Protein AF-A0A820B118-F1 (afdb_monomer)

Radius of gyration: 19.19 Å; Cα contacts (8 Å, |Δi|>4): 122; chains: 1; bounding box: 49×35×47 Å

Secondary structure (DSSP, 8-state):
---TT-EEEESSTHHHHB--TT-SS--HHHHHHHHHHHSHHHHHHT-EEEE---S-GGGB-TTTSSTTT--------PBPHHHHHHHHHHHT-S-GGG--S-B-HHHHHHHHHHH-

Foldseek 3Di:
DPAAPEEAEAEQCCLQFFDPVPDPDDRPSVVVLCCCCPHPNCVVRVYHYHYDHDDDPVGGDVSCVDPSNDPDDDDQDFDALVVLLVVCVVLVHPDSVVRDGTGHPVVSVVRSVVVD

Mean predicted aligned error: 7.37 Å

Sequence (116 aa):
MQHPNSILIIEDSETIILDRKDALNPNQAVSNLLNLSDGLLGDAMHQQIITTFNCEMKGIDPALLREGRLIVEHKFEKLSVDNVRQLYKELGIDGAENIQEPMLLAEIYAKKSVSE

Structure (mmCIF, N/CA/C/O backbone):
data_AF-A0A820B118-F1
#
_entry.id   AF-A0A820B118-F1
#
loop_
_atom_site.group_PDB
_atom_site.id
_atom_site.type_symbol
_atom_site.label_atom_id
_atom_site.label_alt_id
_atom_site.label_comp_id
_atom_site.label_asym_id
_atom_site.label_entity_id
_atom_site.label_seq_id
_atom_site.pdbx_PDB_ins_code
_atom_site.Cartn_x
_atom_site.Cartn_y
_atom_site.Cartn_z
_atom_site.occupancy
_atom_site.B_iso_or_equiv
_atom_site.auth_seq_id
_atom_site.auth_comp_id
_atom_site.auth_asym_id
_atom_site.auth_atom_id
_atom_site.pdbx_PDB_model_num
ATOM 1 N N . MET A 1 1 ? 10.414 -22.816 -16.611 1.00 52.62 1 MET A N 1
ATOM 2 C CA . MET A 1 1 ? 9.885 -21.714 -15.778 1.00 52.62 1 MET A CA 1
ATOM 3 C C . MET A 1 1 ? 8.619 -22.219 -15.102 1.00 52.62 1 MET A C 1
ATOM 5 O O . MET A 1 1 ? 7.826 -22.840 -15.795 1.00 52.62 1 MET A O 1
ATOM 9 N N . GLN A 1 2 ? 8.483 -22.088 -13.777 1.00 66.38 2 GLN A N 1
ATOM 10 C CA . GLN A 1 2 ? 7.500 -22.865 -12.994 1.00 66.38 2 GLN A CA 1
ATOM 11 C C . GLN A 1 2 ? 6.183 -22.128 -12.679 1.00 66.38 2 GLN A C 1
ATOM 13 O O . GLN A 1 2 ? 5.198 -22.800 -12.390 1.00 66.38 2 GLN A O 1
ATOM 18 N N . HIS A 1 3 ? 6.124 -20.791 -12.784 1.00 74.56 3 HIS A N 1
ATOM 19 C CA . HIS A 1 3 ? 4.957 -20.005 -12.339 1.00 74.56 3 HIS A CA 1
ATOM 20 C C . HIS A 1 3 ? 4.634 -18.807 -13.261 1.00 74.56 3 HIS A C 1
ATOM 22 O O . HIS A 1 3 ? 4.871 -17.664 -12.877 1.00 74.56 3 HIS A O 1
ATOM 28 N N . PRO A 1 4 ? 4.136 -19.033 -14.490 1.00 79.25 4 PRO A N 1
ATOM 29 C CA . PRO A 1 4 ? 3.603 -17.949 -15.318 1.00 79.25 4 PRO A CA 1
ATOM 30 C C . PRO A 1 4 ? 2.284 -17.404 -14.738 1.00 79.25 4 PRO A C 1
ATOM 32 O O . PRO A 1 4 ? 1.555 -18.140 -14.071 1.00 79.25 4 PRO A O 1
ATOM 35 N N . ASN A 1 5 ? 1.952 -16.144 -15.032 1.00 82.69 5 ASN A N 1
ATOM 36 C CA . ASN A 1 5 ? 0.740 -15.439 -14.579 1.00 82.69 5 ASN A CA 1
ATOM 37 C C . ASN A 1 5 ? 0.597 -15.292 -13.054 1.00 82.69 5 ASN A C 1
ATOM 39 O O . ASN A 1 5 ? -0.520 -15.177 -12.546 1.00 82.69 5 ASN A O 1
ATOM 43 N N . SER A 1 6 ? 1.695 -15.344 -12.301 1.00 85.50 6 SER A N 1
ATOM 44 C CA . SER A 1 6 ? 1.619 -15.128 -10.856 1.00 85.50 6 SER A CA 1
ATOM 45 C C . SER A 1 6 ? 1.624 -13.632 -10.511 1.00 85.50 6 SER A C 1
ATOM 47 O O . SER A 1 6 ? 1.916 -12.779 -11.355 1.00 85.50 6 SER A O 1
ATOM 49 N N . ILE A 1 7 ? 1.276 -13.316 -9.262 1.00 88.44 7 ILE A N 1
ATOM 50 C CA . ILE A 1 7 ? 1.408 -11.971 -8.694 1.00 88.44 7 ILE A CA 1
ATOM 51 C C . ILE A 1 7 ? 2.598 -11.996 -7.739 1.00 88.44 7 ILE A C 1
ATOM 53 O O . ILE A 1 7 ? 2.658 -12.835 -6.842 1.00 88.44 7 ILE A O 1
ATOM 57 N N . LEU A 1 8 ? 3.552 -11.091 -7.945 1.00 87.69 8 LEU A N 1
ATOM 58 C CA . LEU A 1 8 ? 4.689 -10.883 -7.058 1.00 87.69 8 LEU A CA 1
ATOM 59 C C . LEU A 1 8 ? 4.373 -9.697 -6.153 1.00 87.69 8 LEU A C 1
ATOM 61 O O . LEU A 1 8 ? 4.189 -8.587 -6.645 1.00 87.69 8 LEU A O 1
ATOM 65 N N . ILE A 1 9 ? 4.325 -9.937 -4.846 1.00 91.88 9 ILE A N 1
ATOM 66 C CA . ILE A 1 9 ? 4.133 -8.888 -3.844 1.00 91.88 9 ILE A CA 1
ATOM 67 C C . ILE A 1 9 ? 5.485 -8.604 -3.191 1.00 91.88 9 ILE A C 1
ATOM 69 O O .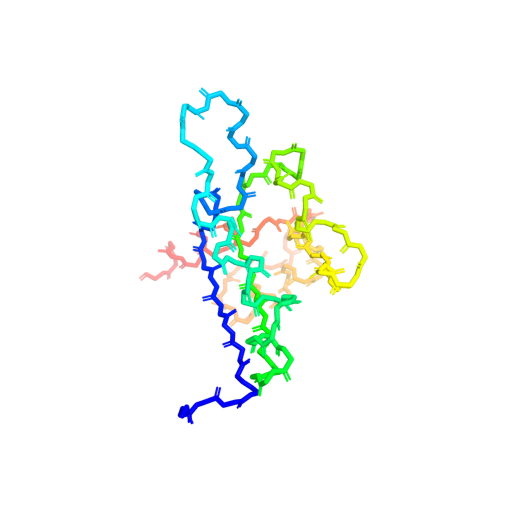 ILE A 1 9 ? 6.130 -9.522 -2.684 1.00 91.88 9 ILE A O 1
ATOM 73 N N . ILE A 1 10 ? 5.915 -7.345 -3.231 1.00 91.06 10 ILE A N 1
ATOM 74 C CA . ILE A 1 10 ? 7.133 -6.859 -2.580 1.00 91.06 10 ILE A CA 1
ATOM 75 C C . ILE A 1 10 ? 6.714 -5.856 -1.508 1.00 91.06 10 ILE A C 1
ATOM 77 O O . ILE A 1 10 ? 6.187 -4.789 -1.818 1.00 91.06 10 ILE A O 1
ATOM 81 N N . GLU A 1 11 ? 6.934 -6.204 -0.247 1.00 92.19 11 GLU A N 1
ATOM 82 C CA . GLU A 1 11 ? 6.627 -5.326 0.882 1.00 92.19 11 GLU A CA 1
ATOM 83 C C . GLU A 1 11 ? 7.843 -4.487 1.286 1.00 92.19 11 GLU A C 1
ATOM 85 O O . GLU A 1 11 ? 8.975 -4.926 1.078 1.00 92.19 11 GLU A O 1
ATOM 90 N N . ASP A 1 12 ? 7.604 -3.298 1.856 1.00 89.44 12 ASP A N 1
ATOM 91 C CA . ASP A 1 12 ? 8.658 -2.385 2.355 1.00 89.44 12 ASP A CA 1
ATOM 92 C C . ASP A 1 12 ? 9.756 -2.144 1.293 1.00 89.44 12 ASP A C 1
ATOM 94 O O . ASP A 1 12 ? 10.965 -2.326 1.480 1.00 89.44 12 ASP A O 1
ATOM 98 N N . SER A 1 13 ? 9.287 -1.834 0.082 1.00 89.06 13 SER A N 1
ATOM 99 C CA . SER A 1 13 ? 10.082 -1.813 -1.146 1.00 89.06 13 SER A CA 1
ATOM 100 C C . SER A 1 13 ? 10.874 -0.521 -1.367 1.00 89.06 13 SER A C 1
ATOM 102 O O . SER A 1 13 ? 11.514 -0.365 -2.407 1.00 89.06 13 SER A O 1
ATOM 104 N N . GLU A 1 14 ? 10.893 0.396 -0.400 1.00 88.12 14 GLU A N 1
ATOM 105 C CA . GLU A 1 14 ? 11.560 1.700 -0.442 1.00 88.12 14 GLU A CA 1
ATOM 106 C C . GLU A 1 14 ? 13.000 1.564 -0.942 1.00 88.12 14 GLU A C 1
ATOM 108 O O . GLU A 1 14 ? 13.456 2.279 -1.833 1.00 88.12 14 GLU A O 1
ATOM 113 N N . THR A 1 15 ? 13.732 0.584 -0.415 1.00 82.81 15 THR A N 1
ATOM 114 C CA . THR A 1 15 ? 15.137 0.374 -0.781 1.00 82.81 15 THR A CA 1
ATOM 115 C C . THR A 1 15 ? 15.339 -0.030 -2.245 1.00 82.81 15 THR A C 1
ATOM 117 O O . THR A 1 15 ? 16.444 0.176 -2.760 1.00 82.81 15 THR A O 1
ATOM 120 N N . ILE A 1 16 ? 14.293 -0.566 -2.886 1.00 84.12 16 ILE A N 1
ATOM 121 C CA . ILE A 1 16 ? 14.253 -1.106 -4.249 1.00 84.12 16 ILE A CA 1
ATOM 122 C C . ILE A 1 16 ? 13.728 -0.074 -5.246 1.00 84.12 16 ILE A C 1
ATOM 124 O O . ILE A 1 16 ? 14.235 -0.053 -6.360 1.00 84.12 16 ILE A O 1
ATOM 128 N N . ILE A 1 17 ? 12.742 0.751 -4.876 1.00 86.38 17 ILE A N 1
ATOM 129 C CA . ILE A 1 17 ? 12.032 1.649 -5.809 1.00 86.38 17 ILE A CA 1
ATOM 130 C C . ILE A 1 17 ? 12.538 3.098 -5.800 1.00 86.38 17 ILE A C 1
ATOM 132 O O . ILE A 1 17 ? 12.229 3.853 -6.721 1.00 86.38 17 ILE A O 1
ATOM 136 N N . LEU A 1 18 ? 13.275 3.511 -4.763 1.00 85.31 18 LEU A N 1
ATOM 137 C CA . LEU A 1 18 ? 13.723 4.898 -4.607 1.00 85.31 18 LEU A CA 1
ATOM 138 C C . LEU A 1 18 ? 14.820 5.286 -5.613 1.00 85.31 18 LEU A C 1
ATOM 140 O O . LEU A 1 18 ? 15.766 4.534 -5.847 1.00 85.31 18 LEU A O 1
ATOM 144 N N . ASP A 1 19 ? 14.741 6.512 -6.125 1.00 78.44 19 ASP A N 1
ATOM 145 C CA . ASP A 1 19 ? 15.732 7.162 -6.982 1.00 78.44 19 ASP A CA 1
ATOM 146 C C . ASP A 1 19 ? 16.958 7.593 -6.154 1.00 78.44 19 ASP A C 1
ATOM 148 O O . ASP A 1 19 ? 16.950 8.610 -5.455 1.00 78.44 19 ASP A O 1
ATOM 152 N N . ARG A 1 20 ? 18.037 6.804 -6.194 1.00 67.44 20 ARG A N 1
ATOM 153 C CA . ARG A 1 20 ? 19.297 7.125 -5.504 1.00 67.44 20 ARG A CA 1
ATOM 154 C C . ARG A 1 20 ? 20.231 7.893 -6.438 1.00 67.44 20 ARG A C 1
ATOM 156 O O . ARG A 1 20 ? 21.218 7.342 -6.917 1.00 67.44 20 ARG A O 1
ATOM 163 N N . LYS A 1 21 ? 19.939 9.177 -6.663 1.00 61.09 21 LYS A N 1
ATOM 164 C CA . LYS A 1 21 ? 20.729 10.058 -7.553 1.00 61.09 21 LYS A CA 1
ATOM 165 C C . LYS A 1 21 ? 22.200 10.238 -7.150 1.00 61.09 21 LYS A C 1
ATOM 167 O O . LYS A 1 21 ? 23.014 10.549 -8.012 1.00 61.09 21 LYS A O 1
ATOM 172 N N . ASP A 1 22 ? 22.543 9.999 -5.882 1.00 54.12 22 ASP A N 1
ATOM 173 C CA . ASP A 1 22 ? 23.873 10.286 -5.318 1.00 54.12 22 ASP A CA 1
ATOM 174 C C . ASP A 1 22 ? 24.719 9.039 -4.994 1.00 54.12 22 ASP A C 1
ATOM 176 O O . ASP A 1 22 ? 25.826 9.151 -4.461 1.00 54.12 22 ASP A O 1
ATOM 180 N N . ALA A 1 23 ? 24.240 7.829 -5.302 1.00 56.09 23 ALA A N 1
ATOM 181 C CA . ALA A 1 23 ? 25.037 6.623 -5.105 1.00 56.09 23 ALA A CA 1
ATOM 182 C C . ALA A 1 23 ? 25.913 6.362 -6.339 1.00 56.09 23 ALA A C 1
ATOM 184 O O . ALA A 1 23 ? 25.411 6.178 -7.442 1.00 56.09 23 ALA A O 1
ATOM 185 N N . LEU A 1 24 ? 27.230 6.243 -6.141 1.00 51.91 24 LEU A N 1
ATOM 186 C CA . LEU A 1 24 ? 28.222 5.812 -7.148 1.00 51.91 24 LEU A CA 1
ATOM 187 C C . LEU A 1 24 ? 27.912 4.446 -7.813 1.00 51.91 24 LEU A C 1
ATOM 189 O O . LEU A 1 24 ? 28.642 4.028 -8.707 1.00 51.91 24 LEU A O 1
ATOM 193 N N . ASN A 1 25 ? 26.844 3.758 -7.391 1.00 52.59 25 ASN A N 1
ATOM 194 C CA . ASN A 1 25 ? 26.308 2.555 -8.011 1.00 52.59 25 ASN A CA 1
ATOM 195 C C . ASN A 1 25 ? 24.864 2.804 -8.482 1.00 52.59 25 ASN A C 1
ATOM 197 O O . ASN A 1 25 ? 24.010 3.090 -7.639 1.00 52.59 25 ASN A O 1
ATOM 201 N N . PRO A 1 26 ? 24.555 2.638 -9.783 1.00 55.16 26 PRO A N 1
ATOM 202 C CA . PRO A 1 26 ? 23.172 2.620 -10.245 1.00 55.16 26 PRO A CA 1
ATOM 203 C C . PRO A 1 26 ? 22.396 1.510 -9.521 1.00 55.16 26 PRO A C 1
ATOM 205 O O . PRO A 1 26 ? 22.915 0.412 -9.307 1.00 55.16 26 PRO A O 1
ATOM 208 N N . ASN A 1 27 ? 21.155 1.803 -9.124 1.00 65.25 27 ASN A N 1
ATOM 209 C CA . ASN A 1 27 ? 20.301 0.885 -8.371 1.00 65.25 27 ASN A CA 1
ATOM 210 C C . ASN A 1 27 ? 20.024 -0.397 -9.172 1.00 65.25 27 ASN A C 1
ATOM 212 O O . ASN A 1 27 ? 19.096 -0.480 -9.982 1.00 65.25 27 ASN A O 1
ATOM 216 N N . GLN A 1 28 ? 20.816 -1.433 -8.904 1.00 75.19 28 GLN A N 1
ATOM 217 C CA . GLN A 1 28 ? 20.648 -2.755 -9.501 1.00 75.19 28 GLN A CA 1
ATOM 218 C C . GLN A 1 28 ? 19.270 -3.353 -9.171 1.00 75.19 28 GLN A C 1
ATOM 220 O O . GLN A 1 28 ? 18.694 -4.060 -9.991 1.00 75.19 28 GLN A O 1
ATOM 225 N N . ALA A 1 29 ? 18.704 -2.996 -8.014 1.00 80.19 29 ALA A N 1
ATOM 226 C CA . ALA A 1 29 ? 17.363 -3.391 -7.593 1.00 80.19 29 ALA A CA 1
ATOM 227 C C . ALA A 1 29 ? 16.260 -2.824 -8.512 1.00 80.19 29 ALA A C 1
ATOM 229 O O . ALA A 1 29 ? 15.468 -3.605 -9.039 1.00 80.19 29 ALA A O 1
ATOM 230 N N . VAL A 1 30 ? 16.267 -1.510 -8.791 1.00 82.88 30 VAL A N 1
ATOM 231 C CA . VAL A 1 30 ? 15.342 -0.885 -9.761 1.00 82.88 30 VAL A CA 1
ATOM 232 C C . VAL A 1 30 ? 15.515 -1.524 -11.137 1.00 82.88 30 VAL A C 1
ATOM 234 O O . VAL A 1 30 ? 14.538 -1.900 -11.773 1.00 82.88 30 VAL A O 1
ATOM 237 N N . SER A 1 31 ? 16.757 -1.706 -11.594 1.00 81.94 31 SER A N 1
ATOM 238 C CA . SER A 1 31 ? 17.030 -2.287 -12.919 1.00 81.94 31 SER A CA 1
ATOM 239 C C . SER A 1 31 ? 16.482 -3.712 -13.052 1.00 81.94 31 S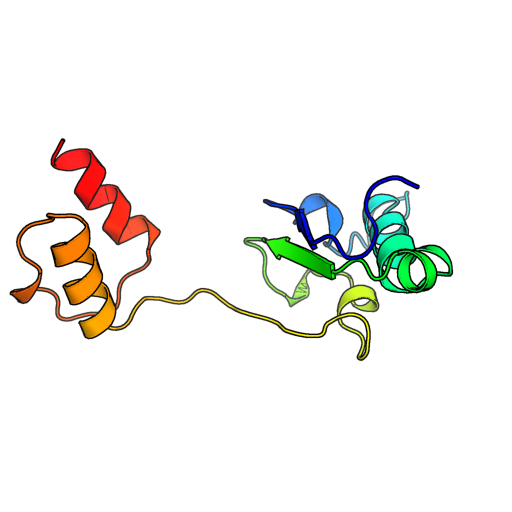ER A C 1
ATOM 241 O O . SER A 1 31 ? 15.905 -4.060 -14.080 1.00 81.94 31 SER A O 1
ATOM 243 N N . ASN A 1 32 ? 16.615 -4.530 -12.006 1.00 81.44 32 ASN A N 1
ATOM 244 C CA . ASN A 1 32 ? 16.035 -5.871 -11.965 1.00 81.44 32 ASN A CA 1
ATOM 245 C C . ASN A 1 32 ? 14.503 -5.828 -12.002 1.00 81.44 32 ASN A C 1
ATOM 247 O O . ASN A 1 32 ? 13.899 -6.626 -12.716 1.00 81.44 32 ASN A O 1
ATOM 251 N N . LEU A 1 33 ? 13.891 -4.883 -11.284 1.00 84.62 33 LEU A N 1
ATOM 252 C CA . LEU A 1 33 ? 12.443 -4.689 -11.282 1.00 84.62 33 LEU A CA 1
ATOM 253 C C . LEU A 1 33 ? 11.929 -4.279 -12.670 1.00 84.62 33 LEU A C 1
ATOM 255 O O . LEU A 1 33 ? 10.978 -4.870 -13.172 1.00 84.62 33 LEU A O 1
ATOM 259 N N . LEU A 1 34 ? 12.620 -3.347 -13.331 1.00 82.31 34 LEU A N 1
ATOM 260 C CA . LEU A 1 34 ? 12.312 -2.913 -14.696 1.00 82.31 34 LEU A CA 1
ATOM 261 C C . LEU A 1 34 ? 12.448 -4.046 -15.720 1.00 82.31 34 LEU A C 1
ATOM 263 O O . LEU A 1 34 ? 11.627 -4.171 -16.624 1.00 82.31 34 LEU A O 1
ATOM 267 N N . ASN A 1 35 ? 13.473 -4.888 -15.586 1.00 75.62 35 ASN A N 1
ATOM 268 C CA . ASN A 1 35 ? 13.664 -6.035 -16.475 1.00 75.62 35 ASN A CA 1
ATOM 269 C C . ASN A 1 35 ? 12.590 -7.113 -16.279 1.00 75.62 35 ASN A C 1
ATOM 271 O O . ASN A 1 35 ? 12.289 -7.855 -17.216 1.00 75.62 35 ASN A O 1
ATOM 275 N N . LEU A 1 36 ? 12.029 -7.202 -15.071 1.00 77.25 36 LEU A N 1
ATOM 276 C CA . LEU A 1 36 ? 10.941 -8.116 -14.750 1.00 77.25 36 LEU A CA 1
ATOM 277 C C . LEU A 1 36 ? 9.580 -7.591 -15.232 1.00 77.25 36 LEU A C 1
ATOM 279 O O . LEU A 1 36 ? 8.738 -8.408 -15.588 1.00 77.25 36 LEU A O 1
ATOM 283 N N . SER A 1 37 ? 9.375 -6.268 -15.261 1.00 73.25 37 SER A N 1
ATOM 284 C CA . SER A 1 37 ? 8.102 -5.657 -15.673 1.00 73.25 37 SER A CA 1
ATOM 285 C C . SER A 1 37 ? 7.966 -5.477 -17.190 1.00 73.25 37 SER A C 1
ATOM 287 O O . SER A 1 37 ? 6.897 -5.736 -17.726 1.00 73.25 37 SER A O 1
ATOM 289 N N . ASP A 1 38 ? 9.040 -5.074 -17.882 1.00 69.88 38 ASP A N 1
ATOM 290 C CA . ASP A 1 38 ? 8.967 -4.538 -19.260 1.00 69.88 38 ASP A CA 1
ATOM 291 C C . ASP A 1 38 ? 9.831 -5.277 -20.285 1.00 69.88 38 ASP A C 1
ATOM 293 O O . ASP A 1 38 ? 9.886 -4.909 -21.459 1.00 69.88 38 ASP A O 1
ATOM 297 N N . GLY A 1 39 ? 10.609 -6.257 -19.833 1.00 67.38 39 GLY A N 1
ATOM 298 C CA . GLY A 1 39 ? 11.533 -6.986 -20.691 1.00 67.38 39 GLY A CA 1
ATOM 299 C C . GLY A 1 39 ? 10.902 -8.206 -21.358 1.00 67.38 39 GLY A C 1
ATOM 300 O O . GLY A 1 39 ? 9.793 -8.621 -21.035 1.00 67.38 39 GLY A O 1
ATOM 301 N N . LEU A 1 40 ? 11.706 -8.891 -22.179 1.00 64.56 40 LEU A N 1
ATOM 302 C CA . LEU A 1 40 ? 11.406 -10.230 -22.719 1.00 64.56 40 LEU A CA 1
ATOM 303 C C . LEU A 1 40 ? 10.930 -11.224 -21.638 1.00 64.56 40 LEU A C 1
ATOM 305 O O . LEU A 1 40 ? 10.201 -12.164 -21.938 1.00 64.56 40 LEU A O 1
ATOM 309 N N . LEU A 1 41 ? 11.361 -11.028 -20.385 1.00 62.78 41 LEU A N 1
ATOM 310 C CA . LEU A 1 41 ? 10.929 -11.808 -19.224 1.00 62.78 41 LEU A CA 1
ATOM 311 C C . LEU A 1 41 ? 9.513 -11.449 -18.756 1.00 62.78 41 LEU A C 1
ATOM 313 O O . LEU A 1 41 ? 8.754 -12.365 -18.452 1.00 62.78 41 LEU A O 1
ATOM 317 N N . GLY A 1 42 ? 9.157 -10.162 -18.719 1.00 67.31 42 GLY A N 1
ATOM 318 C CA . GLY A 1 42 ? 7.804 -9.701 -18.394 1.00 67.31 42 GLY A CA 1
ATOM 319 C C . GLY A 1 42 ? 6.787 -10.209 -19.415 1.00 67.31 42 GLY A C 1
ATOM 320 O O . GLY A 1 42 ? 5.802 -10.843 -19.035 1.00 67.31 42 GLY A O 1
ATOM 321 N N . ASP A 1 43 ? 7.114 -10.078 -20.705 1.00 68.31 43 ASP A N 1
ATOM 322 C CA . ASP A 1 43 ? 6.295 -10.577 -21.820 1.00 68.31 43 ASP A CA 1
ATOM 323 C C . ASP A 1 43 ? 6.142 -12.107 -21.808 1.00 68.31 43 ASP A C 1
ATOM 325 O O . ASP A 1 43 ? 5.077 -12.644 -22.107 1.00 68.31 43 ASP A O 1
ATOM 329 N N . ALA A 1 44 ? 7.195 -12.845 -21.440 1.00 62.91 44 ALA A N 1
ATOM 330 C CA . ALA A 1 44 ? 7.136 -14.304 -21.372 1.00 62.91 44 ALA A CA 1
ATOM 331 C C . ALA A 1 44 ? 6.367 -14.817 -20.142 1.00 62.91 44 ALA A C 1
ATOM 333 O O . ALA A 1 44 ? 5.735 -15.874 -20.204 1.00 62.91 44 ALA A O 1
ATOM 334 N N . MET A 1 45 ? 6.430 -14.098 -19.017 1.00 68.44 45 MET A N 1
ATOM 335 C CA . MET A 1 45 ? 5.898 -14.554 -17.729 1.00 68.44 45 MET A CA 1
ATOM 336 C C . MET A 1 45 ? 4.503 -14.019 -17.408 1.00 68.44 45 MET A C 1
ATOM 338 O O . MET A 1 45 ? 3.834 -14.623 -16.568 1.00 68.44 45 MET A O 1
ATOM 342 N N . HIS A 1 46 ? 4.060 -12.930 -18.050 1.00 73.00 46 HIS A N 1
ATOM 343 C CA . HIS A 1 46 ? 2.808 -12.226 -17.731 1.00 73.00 46 HIS A CA 1
ATOM 344 C C . HIS A 1 46 ? 2.678 -11.933 -16.222 1.00 73.00 46 HIS A C 1
ATOM 346 O O . HIS A 1 46 ? 1.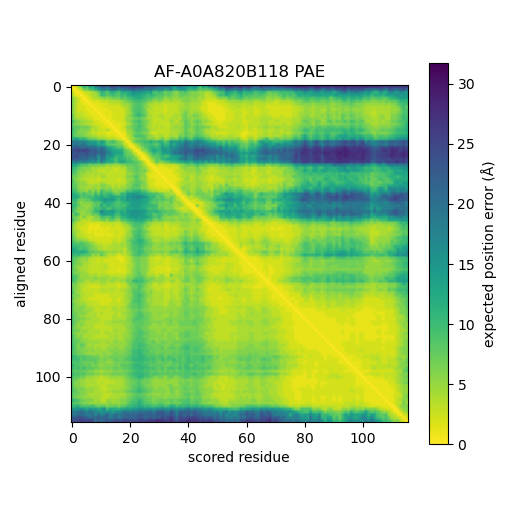614 -12.083 -15.617 1.00 73.00 46 HIS A O 1
ATOM 352 N N . GLN A 1 47 ? 3.801 -11.600 -15.587 1.00 77.31 47 GLN A N 1
ATOM 353 C CA . GLN A 1 47 ? 3.891 -11.433 -14.142 1.00 77.31 47 GLN A CA 1
ATOM 354 C C . GLN A 1 47 ? 3.343 -10.063 -13.739 1.00 77.31 47 GLN A C 1
ATOM 356 O O . GLN A 1 47 ? 3.794 -9.042 -14.250 1.00 77.31 47 GLN A O 1
ATOM 361 N N . GLN A 1 48 ? 2.422 -10.027 -12.776 1.00 85.06 48 GLN A N 1
ATOM 362 C CA . GLN A 1 48 ? 1.979 -8.772 -12.161 1.00 85.06 48 GLN A CA 1
ATOM 363 C C . GLN A 1 48 ? 2.804 -8.502 -10.906 1.00 85.06 48 GLN A C 1
ATOM 365 O O . GLN A 1 48 ? 3.104 -9.428 -10.150 1.00 85.06 48 GLN A O 1
ATOM 370 N N . ILE A 1 49 ? 3.170 -7.244 -10.676 1.00 88.81 49 ILE A N 1
ATOM 371 C CA . ILE A 1 49 ? 3.974 -6.841 -9.521 1.00 88.81 49 ILE A CA 1
ATOM 372 C C . ILE A 1 49 ? 3.180 -5.827 -8.704 1.00 88.81 49 ILE A C 1
ATOM 374 O O . ILE A 1 49 ? 2.711 -4.825 -9.237 1.00 88.81 49 ILE A O 1
ATOM 378 N N . ILE A 1 50 ? 3.043 -6.092 -7.408 1.00 92.69 50 ILE A N 1
ATOM 379 C CA . ILE A 1 50 ? 2.472 -5.175 -6.424 1.00 92.69 50 ILE A CA 1
ATOM 380 C C . ILE A 1 50 ? 3.577 -4.839 -5.435 1.00 92.69 50 ILE A C 1
ATOM 382 O O . ILE A 1 50 ? 4.236 -5.732 -4.907 1.00 92.69 50 ILE A O 1
ATOM 386 N N . THR A 1 51 ? 3.779 -3.552 -5.188 1.00 91.81 51 THR A N 1
ATOM 387 C CA . THR A 1 51 ? 4.837 -3.071 -4.305 1.00 91.81 51 THR A CA 1
ATOM 388 C C . THR A 1 51 ? 4.238 -2.144 -3.258 1.00 91.81 51 THR A C 1
ATOM 390 O O . THR A 1 51 ? 3.413 -1.294 -3.595 1.00 91.81 51 THR A O 1
ATOM 393 N N . THR A 1 52 ? 4.610 -2.319 -1.991 1.00 93.25 52 THR A N 1
ATOM 394 C CA . THR A 1 52 ? 4.203 -1.419 -0.902 1.00 93.25 52 THR A CA 1
ATOM 395 C C . THR A 1 52 ? 5.395 -0.598 -0.432 1.00 93.25 52 THR A C 1
ATOM 397 O O . THR A 1 52 ? 6.540 -1.047 -0.511 1.00 93.25 52 THR A O 1
ATOM 400 N N . PHE A 1 53 ? 5.138 0.634 -0.007 1.00 91.56 53 PHE A N 1
ATOM 401 C CA . PHE A 1 53 ? 6.154 1.557 0.487 1.00 91.56 53 PHE A CA 1
ATOM 402 C C . PHE A 1 53 ? 5.501 2.658 1.328 1.00 91.56 53 PHE A C 1
ATOM 404 O O . PHE A 1 53 ? 4.326 2.980 1.154 1.00 91.56 53 PHE A O 1
ATOM 411 N N . ASN A 1 54 ? 6.286 3.259 2.213 1.00 88.44 54 ASN A N 1
ATOM 412 C CA . ASN A 1 54 ? 5.908 4.322 3.142 1.00 88.44 54 ASN A CA 1
ATOM 413 C C . ASN A 1 54 ? 6.670 5.633 2.870 1.00 88.44 54 ASN A C 1
ATOM 415 O O . ASN A 1 54 ? 6.802 6.480 3.754 1.00 88.44 54 ASN A O 1
ATOM 419 N N . CYS A 1 55 ? 7.196 5.813 1.656 1.00 84.88 55 CYS A N 1
ATOM 420 C CA . CYS A 1 55 ? 7.881 7.032 1.229 1.00 84.88 55 CYS A CA 1
ATOM 421 C C . CYS A 1 55 ? 7.005 7.911 0.320 1.00 84.88 55 CYS A C 1
ATOM 423 O O . CYS A 1 55 ? 6.017 7.465 -0.263 1.00 84.88 55 CYS A O 1
ATOM 425 N N . GLU A 1 56 ? 7.367 9.190 0.189 1.00 84.62 56 GLU A N 1
ATOM 426 C CA . GLU A 1 56 ? 6.710 10.078 -0.771 1.00 84.62 56 GLU A CA 1
ATOM 427 C C . GLU A 1 56 ? 7.009 9.651 -2.214 1.00 84.62 56 GLU A C 1
ATOM 429 O O . GLU A 1 56 ? 8.160 9.383 -2.566 1.00 84.62 56 GLU A O 1
ATOM 434 N N . MET A 1 57 ? 5.998 9.729 -3.087 1.00 82.44 57 MET A N 1
ATOM 435 C CA . MET A 1 57 ? 6.118 9.431 -4.525 1.00 82.44 57 MET A CA 1
ATOM 436 C C . MET A 1 57 ? 7.256 10.189 -5.221 1.00 82.44 57 MET A C 1
ATOM 438 O O . MET A 1 57 ? 7.854 9.687 -6.168 1.00 82.44 57 MET A O 1
ATOM 442 N N . LYS A 1 58 ? 7.596 11.391 -4.736 1.00 81.69 58 LYS A N 1
ATOM 443 C CA . LYS A 1 58 ? 8.694 12.214 -5.267 1.00 81.69 58 LYS A CA 1
ATOM 444 C C . LYS A 1 58 ? 10.062 11.518 -5.189 1.00 81.69 58 LYS A C 1
ATOM 446 O O . LYS A 1 58 ? 10.968 11.895 -5.928 1.00 81.69 58 LYS A O 1
ATOM 451 N N . GLY A 1 59 ? 10.220 10.548 -4.289 1.00 80.88 59 GLY A N 1
ATOM 452 C CA . GLY A 1 59 ? 11.448 9.779 -4.123 1.00 80.88 59 GLY A CA 1
ATOM 453 C C . GLY A 1 59 ? 11.561 8.559 -5.035 1.00 80.88 59 GLY A C 1
ATOM 454 O O . GLY A 1 59 ? 12.628 7.961 -5.063 1.00 80.88 59 GLY A O 1
ATOM 455 N N . ILE A 1 60 ? 10.505 8.164 -5.751 1.00 88.12 60 ILE A N 1
ATOM 456 C CA . ILE A 1 60 ? 10.494 6.948 -6.578 1.00 88.12 60 ILE A CA 1
ATOM 457 C C . ILE A 1 60 ? 11.209 7.195 -7.907 1.00 88.12 60 ILE A C 1
ATOM 459 O O . ILE A 1 60 ? 11.072 8.266 -8.500 1.00 88.12 60 ILE A O 1
ATOM 463 N N . ASP A 1 61 ? 11.944 6.187 -8.391 1.00 87.56 61 ASP A N 1
ATOM 464 C CA . ASP A 1 61 ? 12.576 6.217 -9.709 1.00 87.56 61 ASP A CA 1
ATOM 465 C C . ASP A 1 61 ? 11.523 6.504 -10.801 1.00 87.56 61 ASP A C 1
ATOM 467 O O . ASP A 1 61 ? 10.609 5.696 -11.015 1.00 87.56 61 ASP A O 1
ATOM 471 N N . PRO A 1 62 ? 11.635 7.629 -11.537 1.00 88.44 62 PRO A N 1
ATOM 472 C CA . PRO A 1 62 ? 10.655 8.011 -12.550 1.00 88.44 62 PRO A CA 1
ATOM 473 C C . PRO A 1 62 ? 10.482 6.973 -13.660 1.00 88.44 62 PRO A C 1
ATOM 475 O O . PRO A 1 62 ? 9.465 6.974 -14.354 1.00 88.44 62 PRO A O 1
ATOM 478 N N . ALA A 1 63 ? 11.4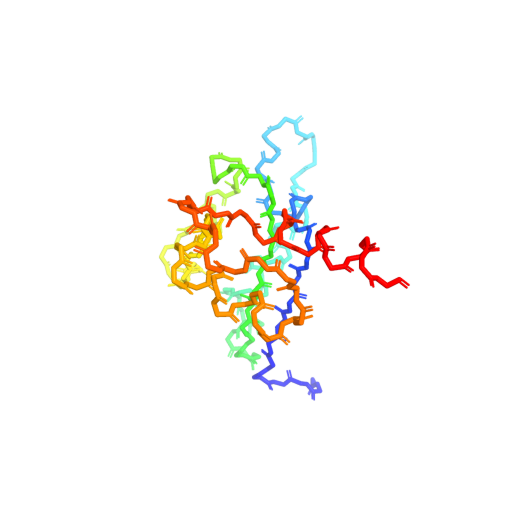63 6.087 -13.861 1.00 87.69 63 ALA A N 1
ATOM 479 C CA . ALA A 1 63 ? 11.366 5.006 -14.820 1.00 87.69 63 ALA A CA 1
ATOM 480 C C . ALA A 1 63 ? 10.294 3.983 -14.453 1.00 87.69 63 ALA A C 1
ATOM 482 O O . ALA A 1 63 ? 9.825 3.331 -15.377 1.00 87.69 63 ALA A O 1
ATOM 483 N N . LEU A 1 64 ? 9.912 3.838 -13.179 1.00 87.69 64 LEU A N 1
ATOM 484 C CA . LEU A 1 64 ? 8.823 2.960 -12.726 1.00 87.69 64 LEU A CA 1
ATOM 485 C C . LEU A 1 64 ? 7.440 3.592 -12.937 1.00 87.69 64 LEU A C 1
ATOM 487 O O . LEU A 1 64 ? 6.466 2.876 -13.128 1.00 87.69 64 LEU A O 1
ATOM 491 N N . LEU A 1 65 ? 7.361 4.926 -12.956 1.00 89.19 65 LEU A N 1
ATOM 492 C CA . LEU A 1 65 ? 6.108 5.688 -13.045 1.00 89.19 65 LEU A CA 1
ATOM 493 C C . LEU A 1 65 ? 5.618 5.912 -14.485 1.00 89.19 65 LEU A C 1
ATOM 495 O O . LEU A 1 65 ? 4.631 6.611 -14.705 1.00 89.19 65 LEU A O 1
ATOM 499 N N . ARG A 1 66 ? 6.327 5.379 -15.486 1.00 87.12 66 ARG A N 1
ATOM 500 C CA . ARG A 1 66 ? 5.952 5.557 -16.895 1.00 87.12 66 ARG A CA 1
ATOM 501 C C . ARG A 1 66 ? 4.667 4.796 -17.214 1.00 87.12 66 ARG A C 1
ATOM 503 O O . ARG A 1 66 ? 4.424 3.709 -16.689 1.00 87.12 66 ARG A O 1
ATOM 510 N N . GLU A 1 67 ? 3.891 5.354 -18.136 1.00 82.12 67 GLU A N 1
ATOM 511 C CA . GLU A 1 67 ? 2.728 4.684 -18.714 1.00 82.12 67 GLU A CA 1
ATOM 512 C C . GLU A 1 67 ? 3.135 3.311 -19.277 1.00 82.12 67 GLU A C 1
ATOM 514 O O . GLU A 1 67 ? 4.171 3.183 -19.932 1.00 82.12 67 GLU A O 1
ATOM 519 N N . GLY A 1 68 ? 2.359 2.274 -18.954 1.00 80.31 68 GLY A N 1
ATOM 520 C CA . GLY A 1 68 ? 2.673 0.875 -19.269 1.00 80.31 68 GLY A CA 1
ATOM 521 C C . GLY A 1 68 ? 3.421 0.116 -18.164 1.00 80.31 68 GLY A C 1
ATOM 522 O O . GLY A 1 68 ? 3.224 -1.088 -18.049 1.00 80.31 68 GLY A O 1
ATOM 523 N N . ARG A 1 69 ? 4.193 0.802 -17.304 1.00 84.50 69 ARG A N 1
ATOM 524 C CA . ARG A 1 69 ? 4.866 0.212 -16.121 1.00 84.50 69 ARG A CA 1
A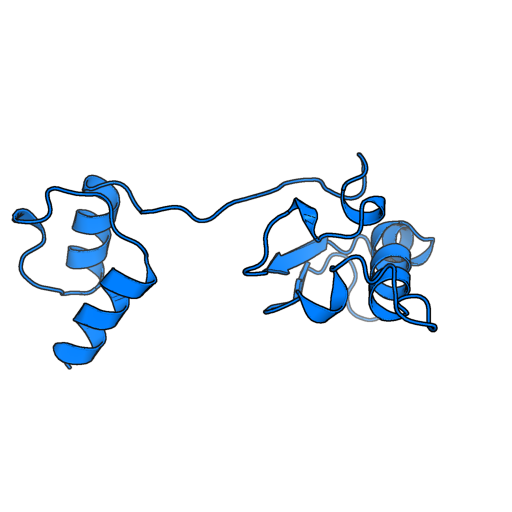TOM 525 C C . ARG A 1 69 ? 4.030 0.328 -14.860 1.00 84.50 69 ARG A C 1
ATOM 527 O O . ARG A 1 69 ? 3.880 -0.636 -14.114 1.00 84.50 69 ARG A O 1
ATOM 534 N N . LEU A 1 70 ? 3.482 1.520 -14.631 1.00 89.12 70 LEU A N 1
ATOM 535 C CA . LEU A 1 70 ? 2.562 1.781 -13.536 1.00 89.12 70 LEU A CA 1
ATOM 536 C C . LEU A 1 70 ? 1.133 1.705 -14.063 1.00 89.12 70 LEU A C 1
ATOM 538 O O . LEU A 1 70 ? 0.678 2.581 -14.795 1.00 89.12 70 LEU A O 1
ATOM 542 N N . ILE A 1 71 ? 0.435 0.638 -13.690 1.00 89.12 71 ILE A N 1
ATOM 543 C CA . ILE A 1 71 ? -0.964 0.420 -14.079 1.00 89.12 71 ILE A CA 1
ATOM 544 C C . ILE A 1 71 ? -1.904 1.113 -13.090 1.00 89.12 71 ILE A C 1
ATOM 546 O O . ILE A 1 71 ? -2.908 1.703 -13.482 1.00 89.12 71 ILE A O 1
ATOM 550 N N . VAL A 1 72 ? -1.585 1.028 -11.799 1.00 90.81 72 VAL A N 1
ATOM 551 C CA . VAL A 1 72 ? -2.404 1.576 -10.722 1.00 90.81 72 VAL A CA 1
ATOM 552 C C . VAL A 1 72 ? -1.516 2.066 -9.589 1.00 90.81 72 VAL A C 1
ATOM 554 O O . VAL A 1 72 ? -0.548 1.411 -9.211 1.00 90.81 72 VAL A O 1
ATOM 557 N N . GLU A 1 73 ? -1.888 3.210 -9.032 1.00 91.50 73 GLU A N 1
ATOM 558 C CA . GLU A 1 73 ? -1.360 3.727 -7.778 1.00 91.50 73 GLU A CA 1
ATOM 559 C C . GLU A 1 73 ? -2.499 3.743 -6.760 1.00 91.50 73 GLU A C 1
ATOM 561 O O . GLU A 1 73 ? -3.609 4.191 -7.060 1.00 91.50 73 GLU A O 1
ATOM 566 N N . HIS A 1 74 ? -2.233 3.248 -5.553 1.00 93.00 74 HIS A N 1
ATOM 567 C CA . HIS A 1 74 ? -3.179 3.330 -4.452 1.00 93.00 74 HIS A CA 1
ATOM 568 C C . HIS A 1 74 ? -2.488 3.870 -3.209 1.00 93.00 74 HIS A C 1
ATOM 570 O O . HIS A 1 74 ? -1.553 3.265 -2.688 1.00 93.00 74 HIS A O 1
ATOM 576 N N . LYS A 1 75 ? -2.989 5.001 -2.718 1.00 92.44 75 LYS A N 1
ATOM 577 C CA . LYS A 1 75 ? -2.553 5.590 -1.460 1.00 92.44 75 LYS A CA 1
ATOM 578 C C . LYS A 1 75 ? -3.536 5.206 -0.362 1.00 92.44 75 LYS A C 1
ATOM 580 O O . LYS A 1 75 ? -4.713 5.554 -0.431 1.00 92.44 75 LYS A O 1
ATOM 585 N N . PHE A 1 76 ? -3.036 4.534 0.668 1.00 92.19 76 PHE A N 1
ATOM 586 C CA . PHE A 1 76 ? -3.818 4.240 1.862 1.00 92.19 76 PHE A CA 1
ATOM 587 C C . PHE A 1 76 ? -3.954 5.505 2.713 1.00 92.19 76 PHE A C 1
ATOM 589 O O . PHE A 1 76 ? -2.979 6.009 3.271 1.00 92.19 76 PHE A O 1
ATOM 596 N N . GLU A 1 77 ? -5.172 6.029 2.799 1.00 94.38 77 GLU A N 1
ATOM 597 C CA . GLU A 1 77 ? -5.510 7.171 3.649 1.00 94.38 77 GLU A CA 1
ATOM 598 C C . GLU A 1 77 ? -6.311 6.725 4.879 1.00 94.38 77 GLU A C 1
ATOM 600 O O . GLU A 1 77 ? -6.552 5.537 5.107 1.00 94.38 77 GLU A O 1
ATOM 605 N N . LYS A 1 78 ? -6.715 7.692 5.706 1.00 97.38 78 LYS A N 1
ATOM 606 C CA . LYS A 1 78 ? -7.619 7.426 6.824 1.00 97.38 78 LYS A CA 1
ATOM 607 C C . LYS A 1 78 ? -8.915 6.798 6.305 1.00 97.38 78 LYS A C 1
ATOM 609 O O . LYS A 1 78 ? -9.515 7.295 5.353 1.00 97.38 78 LYS A O 1
ATOM 614 N N . LEU A 1 79 ? -9.378 5.746 6.971 1.00 97.56 79 LEU A N 1
ATOM 615 C CA . LEU A 1 79 ? -10.700 5.189 6.731 1.00 97.56 79 LEU A CA 1
ATOM 616 C C . LEU A 1 79 ? -11.763 6.210 7.137 1.00 97.56 79 LEU A C 1
ATOM 618 O O . LEU A 1 79 ? -11.667 6.831 8.195 1.00 97.56 79 LEU A O 1
ATOM 622 N N . SER A 1 80 ? -12.802 6.355 6.314 1.00 97.81 80 SER A N 1
ATOM 623 C CA . SER A 1 80 ? -13.990 7.142 6.658 1.00 97.81 80 SER A CA 1
ATOM 624 C C . SER A 1 80 ? -14.614 6.655 7.966 1.00 97.81 80 SER A C 1
ATOM 626 O O . SER A 1 80 ? -14.556 5.458 8.244 1.00 97.81 80 SER A O 1
ATOM 628 N N . VAL A 1 81 ? -15.313 7.534 8.686 1.00 98.06 81 VAL A N 1
ATOM 629 C CA . VAL A 1 81 ? -16.034 7.195 9.928 1.00 98.06 81 VAL A CA 1
ATOM 630 C C . VAL A 1 81 ? -16.874 5.919 9.793 1.00 98.06 81 VAL A C 1
ATOM 632 O O . VAL A 1 81 ? -16.815 5.066 10.673 1.00 98.06 81 VAL A O 1
ATOM 635 N N . ASP A 1 82 ? -17.599 5.738 8.687 1.00 97.88 82 ASP A N 1
ATOM 636 C CA . ASP A 1 82 ? -18.442 4.553 8.486 1.00 97.88 82 ASP A CA 1
ATOM 637 C C . ASP A 1 82 ? -17.620 3.261 8.361 1.00 97.88 82 ASP A C 1
ATOM 639 O O . ASP A 1 82 ? -17.898 2.289 9.063 1.00 97.88 82 ASP A O 1
ATOM 643 N N . ASN A 1 83 ? -16.549 3.277 7.562 1.00 97.69 83 ASN A N 1
ATOM 644 C CA . ASN A 1 83 ? -15.608 2.155 7.464 1.00 97.69 83 ASN A CA 1
ATOM 645 C C . ASN A 1 83 ? -14.902 1.864 8.798 1.00 97.69 83 ASN A C 1
ATOM 647 O O . ASN A 1 83 ? -14.717 0.701 9.142 1.00 97.69 83 ASN A O 1
ATOM 651 N N . VAL A 1 84 ? -14.535 2.892 9.574 1.00 97.69 84 VAL A N 1
ATOM 652 C CA . VAL A 1 84 ? -13.950 2.705 10.913 1.00 97.69 84 VAL A CA 1
ATOM 653 C C . VAL A 1 84 ? -14.957 2.020 11.834 1.00 97.69 84 VAL A C 1
ATOM 655 O O . VAL A 1 84 ? -14.625 1.033 12.480 1.00 97.69 84 VAL A O 1
ATOM 658 N N . ARG A 1 85 ? -16.207 2.495 11.863 1.00 97.31 85 ARG A N 1
ATOM 659 C CA . ARG A 1 85 ? -17.288 1.900 12.663 1.00 97.31 85 ARG A CA 1
ATOM 660 C C . ARG A 1 85 ? -17.556 0.452 12.287 1.00 97.31 85 ARG A C 1
ATOM 662 O O . ARG A 1 85 ? -17.791 -0.372 13.169 1.00 97.31 85 ARG A O 1
ATOM 669 N N . GLN A 1 86 ? -17.555 0.151 10.991 1.00 97.50 86 GLN A N 1
ATOM 670 C CA . GLN A 1 86 ? -17.706 -1.211 10.499 1.00 97.50 86 GLN A CA 1
ATOM 671 C C . GLN A 1 86 ? -16.534 -2.083 10.958 1.00 97.50 86 GLN A C 1
ATOM 673 O O . GLN A 1 86 ? -16.763 -3.132 11.555 1.00 97.50 86 GLN A O 1
ATOM 678 N N . LEU A 1 87 ? -15.300 -1.612 10.774 1.00 96.50 87 LEU A N 1
ATOM 679 C CA . LEU A 1 87 ? -14.105 -2.347 11.171 1.00 96.50 87 LEU A CA 1
ATOM 680 C C . LEU A 1 87 ? -14.039 -2.570 12.691 1.00 96.50 87 LEU A C 1
ATOM 682 O O . LEU A 1 87 ? -13.687 -3.658 13.124 1.00 96.50 87 LEU A O 1
ATOM 686 N N . TYR A 1 88 ? -14.442 -1.596 13.513 1.00 96.31 88 TYR A N 1
ATOM 687 C CA . TYR A 1 88 ? -14.551 -1.771 14.968 1.00 96.31 88 TYR A CA 1
ATOM 688 C C . TYR A 1 88 ? -15.483 -2.930 15.328 1.00 96.31 88 TYR A C 1
ATOM 690 O O . TYR A 1 88 ? -15.116 -3.789 16.126 1.00 96.31 88 TYR A O 1
ATOM 698 N N . LYS A 1 89 ? -1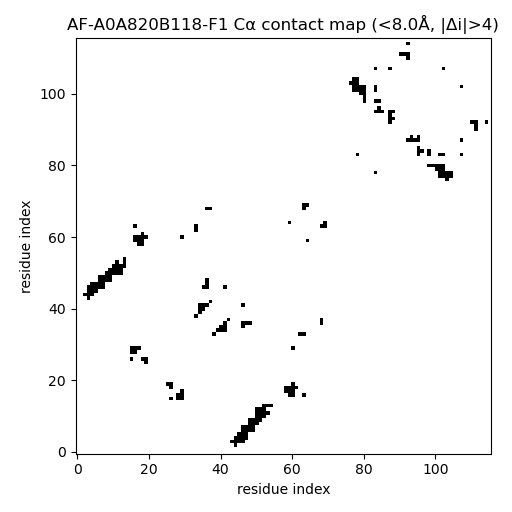6.667 -2.985 14.704 1.00 95.12 89 LYS A N 1
ATOM 699 C CA . LYS A 1 89 ? -17.637 -4.068 14.923 1.00 95.12 89 LYS A CA 1
ATOM 700 C C . LYS A 1 89 ? -17.080 -5.422 14.487 1.00 95.12 89 LYS A C 1
ATOM 702 O O . LYS A 1 89 ? -17.252 -6.398 15.207 1.00 95.12 89 LYS A O 1
ATOM 707 N N . GLU A 1 90 ? -16.410 -5.478 13.337 1.00 95.62 90 GLU A N 1
ATOM 708 C CA . GLU A 1 90 ? -15.783 -6.704 12.823 1.00 95.62 90 GLU A CA 1
ATOM 709 C C . GLU A 1 90 ? -14.623 -7.184 13.708 1.00 95.62 90 GLU A C 1
ATOM 711 O O . GLU A 1 90 ? -14.442 -8.385 13.896 1.00 95.62 90 GLU A O 1
ATOM 716 N N . LEU A 1 91 ? -13.859 -6.255 14.288 1.00 94.06 91 LEU A N 1
ATOM 717 C CA . LEU A 1 91 ? -12.744 -6.555 15.187 1.00 94.06 91 LEU A CA 1
ATOM 718 C C . LEU A 1 91 ? -13.170 -6.786 16.645 1.00 94.06 91 LEU A C 1
ATOM 720 O O . LEU A 1 91 ? -12.321 -7.170 17.447 1.00 94.06 91 LEU A O 1
ATOM 724 N N . GLY A 1 92 ? -14.443 -6.560 16.988 1.00 93.75 92 GLY A N 1
ATOM 725 C CA . GLY A 1 92 ? -14.949 -6.662 18.360 1.00 93.75 92 GLY A CA 1
ATOM 726 C C . GLY A 1 92 ? -14.434 -5.564 19.297 1.00 93.75 92 GLY A C 1
ATOM 727 O O . GLY A 1 92 ? -14.335 -5.794 20.497 1.00 93.75 92 GLY A O 1
ATOM 728 N N . ILE A 1 93 ? -14.075 -4.392 18.763 1.00 93.81 93 ILE A N 1
ATOM 729 C CA . ILE A 1 93 ? -13.642 -3.232 19.552 1.00 93.81 93 ILE A CA 1
ATOM 730 C C . ILE A 1 93 ? -14.877 -2.425 19.975 1.00 93.81 93 ILE A C 1
ATOM 732 O O . ILE A 1 93 ? -15.678 -2.010 19.131 1.00 93.81 93 ILE A O 1
ATOM 736 N N . ASP A 1 94 ? -15.002 -2.148 21.273 1.00 93.38 94 ASP A N 1
ATOM 737 C CA . ASP A 1 94 ? -16.087 -1.330 21.822 1.00 93.38 94 ASP A CA 1
ATOM 738 C C . ASP A 1 94 ? -16.004 0.147 21.391 1.00 93.38 94 ASP A C 1
ATOM 740 O O . ASP A 1 94 ? -14.938 0.691 21.089 1.00 93.38 94 ASP A O 1
ATOM 744 N N . GLY A 1 95 ? -17.147 0.838 21.410 1.00 93.19 95 GLY A N 1
ATOM 745 C CA . GLY A 1 95 ? -17.212 2.289 21.214 1.00 93.19 95 GLY A CA 1
ATOM 746 C C . GLY A 1 95 ? -17.247 2.754 19.757 1.00 93.19 95 GLY A C 1
ATOM 747 O O . GLY A 1 95 ? -16.971 3.927 19.493 1.00 93.19 95 GLY A O 1
ATOM 748 N N . ALA A 1 96 ? -17.601 1.876 18.813 1.00 93.19 96 ALA A N 1
ATOM 749 C CA . ALA A 1 96 ? -17.751 2.222 17.398 1.00 93.19 96 ALA A CA 1
ATOM 750 C C . ALA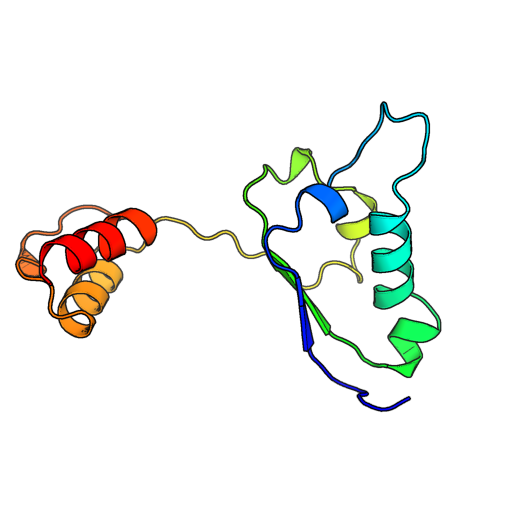 A 1 96 ? -18.673 3.446 17.196 1.00 93.19 96 ALA A C 1
ATOM 752 O O . ALA A 1 96 ? -18.370 4.358 16.431 1.00 93.19 96 ALA A O 1
ATOM 753 N N . GLU A 1 97 ? -19.788 3.524 17.918 1.00 94.69 97 GLU A N 1
ATOM 754 C CA . GLU A 1 97 ? -20.755 4.624 17.849 1.00 94.69 97 GLU A CA 1
ATOM 755 C C . GLU A 1 97 ? -20.162 6.001 18.185 1.00 94.69 97 GLU A C 1
ATOM 757 O O . GLU A 1 97 ? -20.655 7.013 17.687 1.00 94.69 97 GLU A O 1
ATOM 762 N N . ASN A 1 98 ? -19.071 6.039 18.955 1.00 95.25 98 ASN A N 1
ATOM 763 C CA . ASN A 1 98 ? -18.425 7.275 19.395 1.00 95.25 98 ASN A CA 1
ATOM 76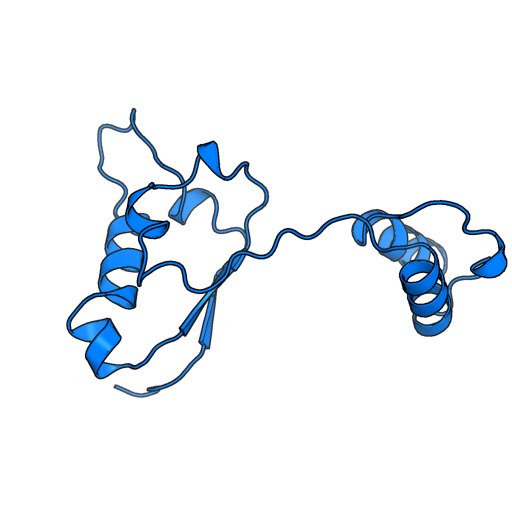4 C C . ASN A 1 98 ? -17.404 7.818 18.388 1.00 95.25 98 ASN A C 1
ATOM 766 O O . ASN A 1 98 ? -16.910 8.931 18.565 1.00 95.25 98 ASN A O 1
ATOM 770 N N . ILE A 1 99 ? -17.094 7.072 17.323 1.00 96.44 99 ILE A N 1
ATOM 771 C CA . ILE A 1 99 ? -16.177 7.526 16.275 1.00 96.44 99 ILE A CA 1
ATOM 772 C C . ILE A 1 99 ? -16.821 8.678 15.506 1.00 96.44 99 ILE A C 1
ATOM 774 O O . ILE A 1 99 ? -17.895 8.519 14.923 1.00 96.44 99 ILE A O 1
ATOM 778 N N . GLN A 1 100 ? -16.161 9.836 15.506 1.00 96.81 100 GLN A N 1
ATOM 779 C CA . GLN A 1 100 ? -16.619 11.056 14.825 1.00 96.81 100 GLN A CA 1
ATOM 780 C C . GLN A 1 100 ? -15.636 11.555 13.763 1.00 96.81 100 GLN A C 1
ATOM 782 O O . GLN A 1 100 ? -15.971 12.457 12.999 1.00 96.81 100 GLN A O 1
ATOM 787 N N . GLU A 1 101 ? -14.449 10.955 13.676 1.00 96.81 101 GLU A N 1
ATOM 788 C CA . GLU A 1 101 ? -13.406 11.356 12.738 1.00 96.81 101 GLU A CA 1
ATOM 789 C C . GLU A 1 101 ? -12.795 10.154 12.001 1.00 96.81 101 GLU A C 1
ATOM 791 O O . GLU A 1 101 ? -12.798 9.037 12.527 1.00 96.81 101 GLU A O 1
ATOM 796 N N . PRO A 1 102 ? -12.286 10.354 10.771 1.00 97.94 102 PRO A N 1
ATOM 797 C CA . PRO A 1 102 ? -11.515 9.343 10.060 1.00 97.94 102 PRO A CA 1
ATOM 798 C C . PRO A 1 102 ? -10.260 8.914 10.830 1.00 97.94 102 PRO A C 1
ATOM 800 O O . PRO A 1 102 ? -9.573 9.750 11.422 1.00 97.94 102 PRO A O 1
ATOM 803 N N . MET A 1 103 ? -9.908 7.631 10.740 1.00 97.56 103 MET A N 1
ATOM 804 C CA . MET A 1 103 ? -8.767 7.042 11.457 1.00 97.56 103 MET A CA 1
ATOM 805 C C . MET A 1 103 ? -7.857 6.237 10.531 1.00 97.56 103 MET A C 1
ATOM 807 O O . MET A 1 103 ? -8.311 5.649 9.549 1.00 97.56 103 MET A O 1
ATOM 811 N N . LEU A 1 104 ? -6.566 6.185 10.851 1.00 96.25 104 LEU A N 1
ATOM 812 C CA . LEU A 1 104 ? -5.615 5.293 10.191 1.00 96.25 104 LEU A CA 1
ATOM 813 C C . LEU A 1 104 ? -5.843 3.850 10.645 1.00 96.25 104 LEU A C 1
ATOM 815 O O . LEU A 1 104 ? -6.122 3.595 11.814 1.00 96.25 104 LEU A O 1
ATOM 819 N N . LEU A 1 105 ? -5.617 2.888 9.746 1.00 94.19 105 LEU A N 1
ATOM 820 C CA . LEU A 1 105 ? -5.669 1.462 10.088 1.00 94.19 105 LEU A CA 1
ATOM 821 C C . LEU A 1 105 ? -4.781 1.122 11.296 1.00 94.19 105 LEU A C 1
ATOM 823 O O . LEU A 1 105 ? -5.221 0.411 12.195 1.00 94.19 105 LEU A O 1
ATOM 827 N N . ALA A 1 106 ? -3.570 1.683 11.365 1.00 93.31 106 ALA A N 1
ATOM 828 C CA . ALA A 1 106 ? -2.654 1.459 12.484 1.00 93.31 106 ALA A CA 1
ATOM 829 C C . ALA A 1 106 ? -3.243 1.898 13.840 1.00 93.31 106 ALA A C 1
ATOM 831 O O . ALA A 1 106 ? -3.096 1.186 14.832 1.00 93.31 106 ALA A O 1
ATOM 832 N N . GLU A 1 107 ? -3.954 3.030 13.884 1.00 94.31 107 GLU A N 1
ATOM 833 C CA . GLU A 1 107 ? -4.606 3.529 15.104 1.00 94.31 107 GLU A CA 1
ATOM 834 C C . GLU A 1 107 ? -5.723 2.582 15.563 1.00 94.31 107 GLU A C 1
ATOM 836 O O . GLU A 1 107 ? -5.874 2.338 16.759 1.00 94.31 107 GLU A O 1
ATOM 841 N N . ILE A 1 108 ? -6.476 2.019 14.613 1.00 95.12 108 ILE A N 1
ATOM 842 C CA . ILE A 1 108 ? -7.583 1.090 14.873 1.00 95.12 108 ILE A CA 1
ATOM 843 C C . ILE A 1 108 ? -7.050 -0.236 15.428 1.00 95.12 108 ILE A C 1
ATOM 845 O O . ILE A 1 108 ? -7.498 -0.699 16.477 1.00 95.12 108 ILE A O 1
ATOM 849 N N . TYR A 1 109 ? -6.058 -0.839 14.766 1.00 94.06 109 TYR A N 1
ATOM 850 C CA . TYR A 1 109 ? -5.493 -2.122 15.197 1.00 94.06 109 TYR A CA 1
ATOM 851 C C . TYR A 1 109 ? -4.737 -2.020 16.526 1.00 94.06 109 TYR A C 1
ATOM 853 O O . TYR A 1 109 ? -4.790 -2.957 17.321 1.00 94.06 109 TYR A O 1
ATOM 861 N N . ALA A 1 110 ? -4.128 -0.870 16.827 1.00 92.25 110 ALA A N 1
ATOM 862 C CA . ALA A 1 110 ? -3.535 -0.627 18.139 1.00 92.25 110 ALA A CA 1
ATOM 863 C C . ALA A 1 110 ? -4.568 -0.699 19.283 1.00 92.25 110 ALA A C 1
ATOM 865 O O . ALA A 1 110 ? -4.210 -1.079 20.394 1.00 92.25 110 ALA A O 1
ATOM 866 N N . LYS A 1 111 ? -5.848 -0.370 19.037 1.00 88.00 111 LYS A N 1
ATOM 867 C CA . LYS A 1 111 ? -6.919 -0.507 20.042 1.00 88.00 111 LYS A CA 1
ATOM 868 C C . LYS A 1 111 ? -7.302 -1.960 20.290 1.00 88.00 111 LYS A C 1
ATOM 870 O O . LYS A 1 111 ? -7.518 -2.317 21.441 1.00 88.00 111 LYS A O 1
ATOM 875 N N . LYS A 1 112 ? -7.319 -2.797 19.248 1.00 82.56 112 LYS A N 1
ATOM 876 C CA . LYS A 1 112 ? -7.589 -4.236 19.384 1.00 82.56 112 LYS A CA 1
ATOM 877 C C . LYS A 1 112 ? -6.570 -4.918 20.295 1.00 82.56 112 LYS A C 1
ATOM 879 O O . LYS A 1 112 ? -6.957 -5.643 21.199 1.00 82.56 112 LYS A O 1
ATOM 884 N N . SER A 1 113 ? -5.282 -4.645 20.090 1.00 73.50 113 SER A N 1
ATOM 885 C CA . SER A 1 113 ? -4.196 -5.264 20.865 1.00 73.50 113 SER A CA 1
ATOM 886 C C . SER A 1 113 ? -4.181 -4.891 22.353 1.00 73.50 113 SER A C 1
ATOM 888 O O . SER A 1 113 ? -3.443 -5.502 23.112 1.00 73.50 113 SER A O 1
ATOM 890 N N . VAL A 1 114 ? -4.949 -3.880 22.773 1.00 61.62 114 VAL A N 1
ATOM 891 C CA . VAL A 1 114 ? -5.110 -3.487 24.187 1.00 61.62 114 VAL A CA 1
ATOM 892 C C . VAL A 1 114 ? -6.330 -4.167 24.828 1.00 61.62 114 VAL A C 1
ATOM 894 O O . VAL A 1 114 ? -6.454 -4.178 26.049 1.00 61.62 114 VAL A O 1
ATOM 897 N N . SER A 1 115 ? -7.238 -4.710 24.015 1.00 56.94 115 SER A N 1
ATOM 898 C CA . SER A 1 115 ? -8.472 -5.375 24.450 1.00 56.94 115 SER A CA 1
ATOM 899 C C . SER A 1 115 ? -8.342 -6.902 24.571 1.00 56.94 115 SER A C 1
ATOM 901 O O . SER A 1 115 ? -9.284 -7.535 25.047 1.00 56.94 115 SER A O 1
ATOM 903 N N . GLU A 1 116 ? -7.208 -7.475 24.148 1.00 52.00 116 GLU A N 1
ATOM 904 C CA . GLU A 1 116 ? -6.793 -8.873 24.383 1.00 52.00 116 GLU A CA 1
ATOM 905 C C . GLU A 1 116 ? -5.984 -8.998 25.685 1.00 52.00 116 GLU A C 1
ATOM 907 O O . GLU A 1 116 ? -6.206 -9.992 26.415 1.00 52.00 116 GLU A O 1
#

Organism: NCBI:txid392033

pLDDT: mean 83.89, std 12.59, range [51.91, 98.06]

Solvent-accessible surface area (backbone atoms only — not comparable to full-atom values): 7201 Å² total; per-residue (Å²): 137,95,69,67,65,41,77,47,76,41,72,76,31,52,89,40,46,47,55,63,88,84,49,99,57,81,63,62,54,39,53,52,51,49,42,45,62,74,29,78,57,10,74,73,29,57,50,45,78,48,76,40,64,92,70,64,74,89,47,40,34,68,83,53,68,35,86,90,67,44,88,78,87,84,84,92,64,61,34,50,42,69,58,44,31,50,49,24,59,76,69,70,41,84,64,36,88,72,57,83,58,62,45,45,68,68,65,55,54,57,53,48,72,72,75,112

Nearest PDB structures (foldseek):
  8u9q-assembly1_C  TM=8.057E-01  e=2.358E-03  Saccharomyces cerevisiae
  8u9z-assembly1_A  TM=7.840E-01  e=8.397E-03  Saccharomyces cerevisiae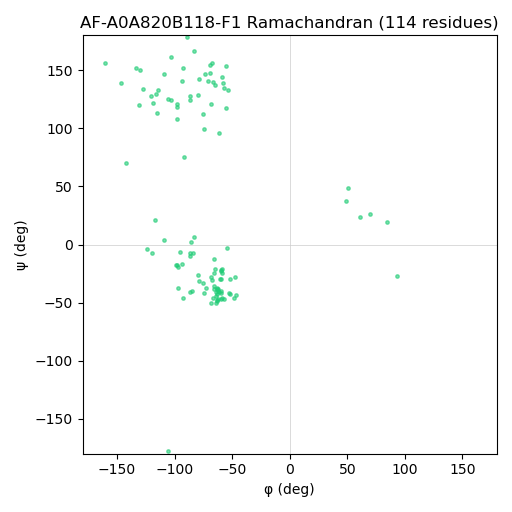
  7vcx-assembly1_A  TM=7.930E-01  e=1.173E-02  Homo sapiens
  8fct-assembly1_F  TM=7.479E-01  e=8.978E-03  Homo sapiens
  7r7s-assembly1_F  TM=7.939E-01  e=1.639E-02  Homo sapiens

InterPro domains:
  IPR027417 P-loop containing nucleoside triphosphate hydrolase [G3DSA:3.40.50.300] (1-78)
  IPR027417 P-loop containing nucleoside triphosphate hydrolase [SSF52540] (2-91)